Protein AF-A0A382FT24-F1 (afdb_monomer_lite)

Sequence (181 aa):
MSNSLRVQDIHGLTLSATSSNAGNAFDNTVMGYIKYRLDTPAFLKETLRSDPEFGLAHCLKGYFLMLAYNQANLPAARESAAQARTFTATATWREQRHVDALEAWLDDDSERMLAAWEDILVDHPLDLVAFRLAHLSYFWLGRAEDMKTSLDRVMPAWNVSHVGYATVMSCKCFAYEECGE

Radius of gyration: 15.8 Å; chains: 1; bounding box: 45×31×42 Å

InterPro domains:
  IPR033891 Tetratricopeptide repeat protein 38 [PTHR16263] (9-180)

Secondary structure (DSSP, 8-state):
----PPEE-TTS-EE--SSHHHHHHHHHHHHHHHTT-TTHHHHHHHHHHH-TT-HHHHHHHHHHHHHTT-GGGHHHHHHHHHHHHHHHTTS-HHHHHHHHHHHHHHTT-HHHHHHHHHHHHHH-TT-HHHHHHHHHHHHHTT-HHHHHHHHHHHGGG--TTSTTHHHHHHHHHHHHHHTT-

Organism: NCBI:txid408172

pLDDT: mean 96.24, std 8.85, range [37.41, 98.94]

Structure (mmCIF, N/CA/C/O backbone):
data_AF-A0A382FT24-F1
#
_entry.id   AF-A0A382FT24-F1
#
loop_
_atom_site.group_PDB
_atom_site.id
_atom_site.type_symbol
_atom_site.label_atom_id
_atom_site.label_alt_id
_atom_site.label_comp_id
_atom_site.label_asym_id
_atom_site.label_entity_id
_atom_site.label_seq_id
_atom_site.pdbx_PDB_ins_code
_atom_site.Cartn_x
_atom_site.Cartn_y
_atom_site.Cartn_z
_atom_site.occupancy
_atom_site.B_iso_or_equiv
_atom_site.auth_seq_id
_atom_site.auth_comp_id
_atom_site.auth_asym_id
_atom_site.auth_atom_id
_atom_site.pdbx_PDB_model_num
ATOM 1 N N . MET A 1 1 ? -30.243 -12.928 13.833 1.00 37.41 1 MET A N 1
ATOM 2 C CA . MET A 1 1 ? -28.832 -12.889 13.397 1.00 37.41 1 MET A CA 1
ATOM 3 C C . MET A 1 1 ? -28.729 -11.739 12.416 1.00 37.41 1 MET A C 1
ATOM 5 O O . MET A 1 1 ? -29.309 -11.835 11.344 1.00 37.41 1 MET A O 1
ATOM 9 N N . SER A 1 2 ? -28.173 -10.604 12.847 1.00 37.75 2 SER A N 1
ATOM 10 C CA . SER A 1 2 ? -28.037 -9.429 11.981 1.00 37.75 2 SER A CA 1
ATOM 11 C C . SER A 1 2 ? -27.080 -9.788 10.849 1.00 37.75 2 SER A C 1
ATOM 13 O O . SER A 1 2 ? -25.959 -10.218 11.119 1.00 37.75 2 SER A O 1
ATOM 15 N N . ASN A 1 3 ? -27.540 -9.690 9.604 1.00 38.75 3 ASN A N 1
ATOM 16 C CA . ASN A 1 3 ? -26.698 -9.855 8.429 1.00 38.75 3 ASN A CA 1
ATOM 17 C C . ASN A 1 3 ? -25.773 -8.631 8.387 1.00 38.75 3 ASN A C 1
ATOM 19 O O . ASN A 1 3 ? -26.152 -7.597 7.842 1.00 38.75 3 ASN A O 1
ATOM 23 N N . SER A 1 4 ? -24.631 -8.699 9.077 1.00 52.09 4 SER A N 1
ATOM 24 C CA . SER A 1 4 ? -23.656 -7.610 9.071 1.00 52.09 4 SER A CA 1
ATOM 25 C C . SER A 1 4 ? -23.182 -7.442 7.632 1.00 52.09 4 SER A C 1
ATOM 27 O O . SER A 1 4 ? -22.520 -8.328 7.090 1.00 52.09 4 SER A O 1
ATOM 29 N N . LEU A 1 5 ? -23.612 -6.359 6.982 1.00 62.03 5 LEU A N 1
ATOM 30 C CA . LEU A 1 5 ? -23.194 -6.018 5.627 1.00 62.03 5 LEU A CA 1
ATOM 31 C C . LEU A 1 5 ? -21.667 -5.926 5.628 1.00 62.03 5 LEU A C 1
ATOM 33 O O . LEU A 1 5 ? -21.096 -5.117 6.357 1.00 62.03 5 LEU A O 1
ATOM 37 N N . ARG A 1 6 ? -21.005 -6.782 4.843 1.00 84.94 6 ARG A N 1
ATOM 38 C CA . ARG A 1 6 ? -19.556 -6.697 4.646 1.00 84.94 6 ARG A CA 1
ATOM 39 C C . ARG A 1 6 ? -19.253 -5.385 3.928 1.00 84.94 6 ARG A C 1
ATOM 41 O O . ARG A 1 6 ? -19.781 -5.156 2.842 1.00 84.94 6 ARG A O 1
ATOM 48 N N . VAL A 1 7 ? -18.427 -4.538 4.536 1.00 95.62 7 VAL A N 1
ATOM 49 C CA . VAL A 1 7 ? -17.930 -3.318 3.894 1.00 95.62 7 VAL A CA 1
ATOM 50 C C . VAL A 1 7 ? -16.937 -3.723 2.803 1.00 95.62 7 VAL A C 1
ATOM 52 O O . VAL A 1 7 ? -16.140 -4.642 2.993 1.00 95.62 7 VAL A O 1
ATOM 55 N N . GLN A 1 8 ? -17.013 -3.071 1.647 1.00 96.94 8 GLN A N 1
ATOM 56 C CA . GLN A 1 8 ? -16.120 -3.289 0.512 1.00 96.94 8 GLN A CA 1
ATOM 57 C C . GLN A 1 8 ? -15.587 -1.943 0.022 1.00 96.94 8 GLN A C 1
ATOM 59 O O . GLN A 1 8 ? -16.268 -0.930 0.191 1.00 96.94 8 GLN A O 1
ATOM 64 N N . ASP A 1 9 ? -14.387 -1.947 -0.555 1.00 97.12 9 ASP A N 1
ATOM 65 C CA . ASP A 1 9 ? -13.845 -0.799 -1.290 1.00 97.12 9 ASP A CA 1
ATOM 66 C C . ASP A 1 9 ? -14.469 -0.671 -2.693 1.00 97.12 9 ASP A C 1
ATOM 68 O O . ASP A 1 9 ? -15.269 -1.513 -3.124 1.00 97.12 9 ASP A O 1
ATOM 72 N N . ILE A 1 10 ? -14.087 0.377 -3.430 1.00 96.44 10 ILE A N 1
ATOM 73 C CA . ILE A 1 10 ? -14.547 0.625 -4.810 1.00 96.44 10 ILE A CA 1
ATOM 74 C C . ILE A 1 10 ? -14.284 -0.524 -5.797 1.00 96.44 10 ILE A C 1
ATOM 76 O O . ILE A 1 10 ? -14.884 -0.541 -6.875 1.00 96.44 10 ILE A O 1
ATOM 80 N N . HIS A 1 11 ? -13.390 -1.461 -5.472 1.00 96.88 11 HIS A N 1
ATOM 81 C CA . HIS A 1 11 ? -13.066 -2.625 -6.301 1.00 96.88 11 HIS A CA 1
ATOM 82 C C . HIS A 1 11 ? -13.726 -3.912 -5.790 1.00 96.88 11 HIS A C 1
ATOM 84 O O . HIS A 1 11 ? -13.485 -4.988 -6.335 1.00 96.88 11 HIS A O 1
ATOM 90 N N . GLY A 1 12 ? -14.597 -3.811 -4.782 1.00 96.44 12 GLY A N 1
ATOM 91 C CA . GLY A 1 12 ? -15.335 -4.937 -4.215 1.00 96.44 12 GLY A CA 1
ATOM 92 C C . GLY A 1 12 ? -14.522 -5.777 -3.228 1.00 96.44 12 GLY A C 1
ATOM 93 O O . GLY A 1 12 ? -14.972 -6.853 -2.821 1.00 96.44 12 GLY A O 1
ATOM 94 N N . LEU A 1 13 ? -13.334 -5.325 -2.821 1.00 97.44 13 LEU A N 1
ATOM 95 C CA . LEU A 1 13 ? -12.490 -6.066 -1.893 1.00 97.44 13 LEU A CA 1
ATOM 96 C C . LEU A 1 13 ? -12.953 -5.792 -0.457 1.00 97.44 13 LEU A C 1
ATOM 98 O O . LEU A 1 13 ? -13.238 -4.660 -0.072 1.00 97.44 13 LEU A O 1
ATOM 102 N N . THR A 1 14 ? -13.058 -6.850 0.349 1.00 97.81 14 THR A N 1
ATOM 103 C CA . THR A 1 14 ? -13.626 -6.759 1.706 1.00 97.81 14 THR A CA 1
ATOM 104 C C . THR A 1 14 ? -12.726 -5.935 2.625 1.00 97.81 14 THR A C 1
ATOM 1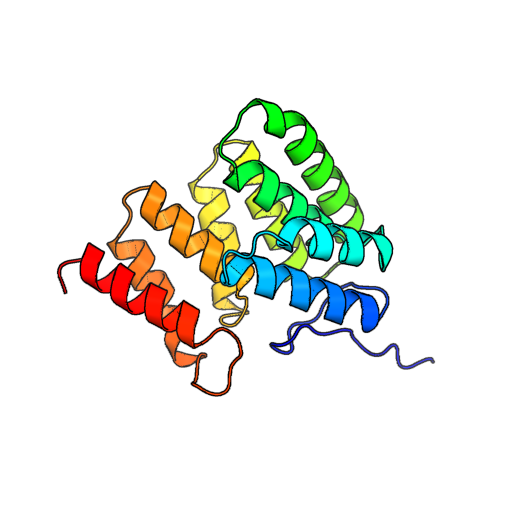06 O O . THR A 1 14 ? -11.522 -6.186 2.692 1.00 97.81 14 THR A O 1
ATOM 109 N N . LEU A 1 15 ? -13.320 -4.990 3.353 1.00 98.06 15 LEU A N 1
ATOM 110 C CA . LEU A 1 15 ? -12.665 -4.161 4.363 1.00 98.06 15 LEU A CA 1
ATOM 111 C C . LEU A 1 15 ? -13.157 -4.553 5.757 1.00 98.06 15 LEU A C 1
ATOM 113 O O . LEU A 1 15 ? -14.355 -4.769 5.955 1.00 98.06 15 LEU A O 1
ATOM 117 N N . SER A 1 16 ? -12.258 -4.554 6.739 1.00 96.94 16 SER A N 1
ATOM 118 C CA . SER A 1 16 ? -12.598 -4.744 8.160 1.00 96.94 16 SER A CA 1
ATOM 119 C C . SER A 1 16 ? -13.047 -3.444 8.842 1.00 96.94 16 SER A C 1
ATOM 121 O O . SER A 1 16 ? -12.884 -3.276 10.047 1.00 96.94 16 SER A O 1
ATOM 123 N N . ALA A 1 17 ? -13.605 -2.512 8.069 1.00 95.56 17 ALA A N 1
ATOM 124 C CA . ALA A 1 17 ? -14.156 -1.262 8.569 1.00 95.56 17 ALA A CA 1
ATOM 125 C C . ALA A 1 17 ? -15.542 -1.472 9.201 1.00 95.56 17 ALA A C 1
ATOM 127 O O . ALA A 1 17 ? -16.328 -2.329 8.790 1.00 95.56 17 ALA A O 1
ATOM 128 N N . THR A 1 18 ? -15.876 -0.632 10.171 1.00 93.88 18 THR A N 1
ATOM 129 C CA . THR A 1 18 ? -17.118 -0.711 10.956 1.00 93.88 18 THR A CA 1
ATOM 130 C C . THR A 1 18 ? -18.354 -0.169 10.232 1.00 93.88 18 THR A C 1
ATOM 132 O O . THR A 1 18 ? -19.482 -0.404 10.671 1.00 93.88 18 THR A O 1
ATOM 135 N N . SER A 1 19 ? -18.180 0.567 9.129 1.00 93.62 19 SER A N 1
ATOM 136 C CA . SER A 1 19 ? -19.293 1.155 8.375 1.00 93.62 19 SER A CA 1
ATOM 137 C C . SER A 1 19 ? -18.953 1.446 6.912 1.00 93.62 19 SER A C 1
ATOM 139 O O . SER A 1 19 ? -17.800 1.687 6.555 1.00 93.62 19 SER A O 1
ATOM 141 N N . SER A 1 20 ? -19.981 1.528 6.062 1.00 94.12 20 SER A N 1
ATOM 142 C CA . SER A 1 20 ? -19.832 1.968 4.666 1.00 94.12 20 SER A CA 1
ATOM 143 C C . SER A 1 20 ? -19.278 3.391 4.545 1.00 94.12 20 SER A C 1
ATOM 145 O O . SER A 1 20 ? -18.595 3.694 3.575 1.00 94.12 20 SER A O 1
ATOM 147 N N . ASN A 1 21 ? -19.524 4.262 5.531 1.00 95.38 21 ASN A N 1
ATOM 148 C CA . ASN A 1 21 ? -18.948 5.609 5.544 1.00 95.38 21 ASN A CA 1
ATOM 149 C C . ASN A 1 21 ? -17.422 5.567 5.685 1.00 95.38 21 ASN A C 1
ATOM 151 O O . ASN A 1 21 ? -16.732 6.303 4.986 1.00 95.38 21 ASN A O 1
ATOM 155 N N . ALA A 1 22 ? -16.901 4.685 6.542 1.00 96.19 22 ALA A N 1
ATOM 156 C CA . ALA A 1 22 ? -15.463 4.473 6.677 1.00 96.19 22 ALA A CA 1
ATOM 157 C C . ALA A 1 22 ? -14.853 3.871 5.400 1.00 96.19 22 ALA A C 1
ATOM 159 O O . ALA A 1 22 ? -13.803 4.336 4.963 1.00 96.19 22 ALA A O 1
ATOM 160 N N . GLY A 1 23 ? -15.549 2.924 4.754 1.00 97.31 23 GLY A N 1
ATOM 161 C CA . GLY A 1 23 ? -15.165 2.405 3.433 1.00 97.31 23 GLY A CA 1
ATOM 162 C C . GLY A 1 23 ? -15.067 3.509 2.372 1.00 97.31 23 GLY A C 1
ATOM 163 O O . GLY A 1 23 ? -14.013 3.703 1.778 1.00 97.31 23 GLY A O 1
ATOM 164 N N . ASN A 1 24 ? -16.109 4.334 2.233 1.00 97.69 24 ASN A N 1
ATOM 165 C CA . ASN A 1 24 ? -16.118 5.455 1.286 1.00 97.69 24 ASN A CA 1
ATOM 166 C C . ASN A 1 24 ? -15.028 6.505 1.590 1.00 97.69 24 ASN A C 1
ATOM 168 O O . ASN A 1 24 ? -14.454 7.107 0.681 1.00 97.69 24 ASN A O 1
ATOM 172 N N . ALA A 1 25 ? -14.744 6.776 2.869 1.00 98.12 25 ALA A N 1
ATOM 173 C CA . ALA A 1 25 ? -13.667 7.686 3.261 1.00 98.12 25 ALA A CA 1
ATOM 174 C C . ALA A 1 25 ? -12.285 7.117 2.893 1.00 98.12 25 ALA A C 1
ATOM 176 O O . ALA A 1 25 ? -11.427 7.843 2.378 1.00 98.12 25 ALA A O 1
ATOM 177 N N . PHE A 1 26 ? -12.096 5.811 3.085 1.00 98.50 26 PHE A N 1
ATOM 178 C CA . PHE A 1 26 ? -10.888 5.107 2.674 1.00 98.50 26 PHE A CA 1
ATOM 179 C C . PHE A 1 26 ? -10.702 5.141 1.160 1.00 98.50 26 PHE A C 1
ATOM 181 O O . PHE A 1 26 ? -9.626 5.513 0.697 1.00 98.50 26 PHE A O 1
ATOM 188 N N . ASP A 1 27 ? -11.762 4.896 0.393 1.00 98.50 27 ASP A N 1
ATOM 189 C CA . ASP A 1 27 ? -11.751 5.025 -1.063 1.00 98.50 27 ASP A CA 1
ATOM 190 C C . ASP A 1 27 ? -11.306 6.423 -1.511 1.00 98.50 27 ASP A C 1
ATOM 192 O O . ASP A 1 27 ? -10.450 6.560 -2.385 1.00 98.50 27 ASP A O 1
ATOM 196 N N . ASN A 1 28 ? -11.809 7.484 -0.872 1.00 98.31 28 ASN A N 1
ATOM 197 C CA . ASN A 1 28 ? -11.356 8.851 -1.154 1.00 98.31 28 ASN A CA 1
ATOM 198 C C . ASN A 1 28 ? -9.867 9.050 -0.840 1.00 98.31 28 ASN A C 1
ATOM 200 O O . ASN A 1 28 ? -9.170 9.750 -1.577 1.00 98.31 28 ASN A O 1
ATOM 204 N N . THR A 1 29 ? -9.366 8.424 0.225 1.00 98.75 29 THR A N 1
ATOM 205 C CA . THR A 1 29 ? -7.946 8.474 0.598 1.00 98.75 29 THR A CA 1
ATOM 206 C C . THR A 1 29 ? -7.074 7.768 -0.432 1.00 98.75 29 THR A C 1
ATOM 208 O O . THR A 1 29 ? -6.102 8.355 -0.911 1.00 98.75 29 THR A O 1
ATOM 211 N N . VAL A 1 30 ? -7.450 6.547 -0.819 1.00 98.50 30 VAL A N 1
ATOM 212 C CA . VAL A 1 30 ? -6.795 5.771 -1.876 1.00 98.50 30 VAL A CA 1
ATOM 213 C C . VAL A 1 30 ? -6.797 6.596 -3.157 1.00 98.50 30 VAL A C 1
ATOM 215 O O . VAL A 1 30 ? -5.733 6.920 -3.671 1.00 98.50 30 VAL A O 1
ATOM 218 N N . MET A 1 31 ? -7.953 7.082 -3.611 1.00 97.88 31 MET A N 1
ATOM 219 C CA . MET A 1 31 ? -8.047 7.898 -4.824 1.00 97.88 31 MET A CA 1
ATOM 220 C C . MET A 1 31 ? -7.260 9.209 -4.755 1.00 97.88 31 MET A C 1
ATOM 222 O O . MET A 1 31 ? -6.749 9.655 -5.785 1.00 97.88 31 MET A O 1
ATOM 226 N N . GLY A 1 32 ? -7.145 9.821 -3.576 1.00 98.00 32 GLY A N 1
ATOM 227 C CA . GLY A 1 32 ? -6.255 10.953 -3.339 1.00 98.00 32 GLY A CA 1
ATOM 228 C C . GLY A 1 32 ? -4.798 10.598 -3.607 1.00 98.00 32 GLY A C 1
ATOM 229 O O . GLY A 1 32 ? -4.136 11.279 -4.395 1.00 98.00 32 GLY A O 1
ATOM 230 N N . TYR A 1 33 ? -4.344 9.485 -3.030 1.00 97.44 33 TYR A N 1
ATOM 231 C CA . TYR A 1 33 ? -2.990 8.970 -3.196 1.00 97.44 33 TYR A CA 1
ATOM 232 C C . TYR A 1 33 ? -2.657 8.671 -4.661 1.00 97.44 33 TYR A C 1
ATOM 234 O O . TYR A 1 33 ? -1.684 9.215 -5.182 1.00 97.44 33 TYR A O 1
ATOM 242 N N . ILE A 1 34 ? -3.484 7.894 -5.371 1.00 95.75 34 ILE A N 1
ATOM 243 C CA . ILE A 1 34 ? -3.144 7.466 -6.746 1.00 95.75 34 ILE A CA 1
ATOM 244 C C . ILE A 1 34 ? -3.200 8.625 -7.750 1.00 95.75 34 ILE A C 1
ATOM 246 O O . ILE A 1 34 ? -2.617 8.543 -8.830 1.00 95.75 34 ILE A O 1
ATOM 250 N N . LYS A 1 35 ? -3.906 9.709 -7.404 1.00 95.25 35 LYS A N 1
ATOM 251 C CA . LYS A 1 35 ? -3.990 10.945 -8.196 1.00 95.25 35 LYS A CA 1
ATOM 252 C C . LYS A 1 35 ? -3.023 12.033 -7.720 1.00 95.25 35 LYS A C 1
ATOM 254 O O . LYS A 1 35 ? -3.114 13.152 -8.219 1.00 95.25 35 LYS A O 1
ATOM 259 N N . TYR A 1 36 ? -2.139 11.739 -6.763 1.00 93.31 36 TYR A N 1
ATOM 260 C CA . TYR A 1 36 ? -1.180 12.695 -6.197 1.00 93.31 36 TYR A CA 1
ATOM 261 C C . TYR A 1 36 ? -1.825 13.995 -5.692 1.00 93.31 36 TYR A C 1
ATOM 263 O O . TYR A 1 36 ? -1.311 15.095 -5.905 1.00 93.31 36 TYR A O 1
ATOM 271 N N . ARG A 1 37 ? -2.986 13.899 -5.035 1.00 97.00 37 ARG A N 1
ATOM 272 C CA . ARG A 1 37 ? -3.701 15.092 -4.570 1.00 97.00 37 ARG A CA 1
ATOM 273 C C . ARG A 1 37 ? -3.090 15.669 -3.295 1.00 97.00 37 ARG A C 1
ATOM 275 O O . ARG A 1 37 ? -2.798 14.937 -2.349 1.00 97.00 37 ARG A O 1
ATOM 282 N N . LEU A 1 38 ? -3.010 16.999 -3.226 1.00 95.06 38 LEU A N 1
ATOM 283 C CA . LEU A 1 38 ? -2.520 17.732 -2.049 1.00 95.06 38 LEU A CA 1
ATOM 284 C C . LEU A 1 38 ? -3.405 17.559 -0.803 1.00 95.06 38 LEU A C 1
ATOM 286 O O . LEU A 1 38 ? -2.919 17.683 0.316 1.00 95.06 38 LEU A O 1
ATOM 290 N N . ASP A 1 39 ? -4.694 17.269 -0.981 1.00 95.56 39 ASP A N 1
ATOM 291 C CA . ASP A 1 39 ? -5.665 17.082 0.103 1.00 95.56 39 ASP A CA 1
ATOM 292 C C . ASP A 1 39 ? -5.772 15.628 0.599 1.00 95.56 39 ASP A C 1
ATOM 294 O O . ASP A 1 39 ? -6.540 15.352 1.519 1.00 95.56 39 ASP A O 1
ATOM 298 N N . THR A 1 40 ? -4.950 14.707 0.080 1.00 97.62 40 THR A N 1
ATOM 299 C CA . THR A 1 40 ? -4.890 13.305 0.541 1.00 97.62 40 THR A CA 1
ATOM 300 C C . THR A 1 40 ? -4.732 13.161 2.065 1.00 97.62 40 THR A C 1
ATOM 302 O O . THR A 1 40 ? -5.447 12.345 2.652 1.00 97.62 40 THR A O 1
ATOM 305 N N . PRO A 1 41 ? -3.897 13.964 2.765 1.00 97.00 41 PRO A N 1
ATOM 306 C CA . PRO A 1 41 ? -3.810 13.892 4.226 1.00 97.00 41 PRO A CA 1
ATOM 307 C C . PRO A 1 41 ? -5.130 14.217 4.941 1.00 97.00 41 PRO A C 1
ATOM 309 O O . PRO A 1 41 ? -5.409 13.663 6.005 1.00 97.00 41 PRO A O 1
ATOM 312 N N . ALA A 1 42 ? -5.960 15.095 4.366 1.00 98.06 42 ALA A N 1
ATOM 313 C CA . ALA A 1 42 ? -7.270 15.416 4.923 1.00 98.06 42 ALA A CA 1
ATOM 314 C C . ALA A 1 42 ? -8.247 14.241 4.764 1.00 98.06 42 ALA A C 1
ATOM 316 O O . ALA A 1 42 ? -8.973 13.935 5.710 1.00 98.06 42 ALA A O 1
ATOM 317 N N . PHE A 1 43 ? -8.218 13.536 3.627 1.00 98.38 43 PHE A N 1
ATOM 318 C CA . PHE A 1 43 ? -9.021 12.321 3.427 1.00 98.38 43 PHE A CA 1
ATOM 319 C C . PHE A 1 43 ? -8.617 11.196 4.382 1.00 98.38 43 PHE A C 1
ATOM 321 O O . PHE A 1 43 ? -9.482 10.568 4.996 1.00 98.38 43 PHE A O 1
ATOM 328 N N . LEU A 1 44 ? -7.314 10.998 4.601 1.00 98.62 44 LEU A N 1
ATOM 329 C CA . LEU A 1 44 ? -6.839 10.006 5.566 1.00 98.62 44 LEU A CA 1
ATOM 330 C C . LEU A 1 44 ? -7.307 10.341 6.989 1.00 98.62 44 LEU A C 1
ATOM 332 O O . LEU A 1 44 ? -7.782 9.466 7.714 1.00 98.62 44 LEU A O 1
ATOM 336 N N . LYS A 1 45 ? -7.219 11.617 7.385 1.00 98.38 45 LYS A N 1
ATOM 337 C CA . LYS A 1 45 ? -7.721 12.078 8.686 1.00 98.38 45 LYS A CA 1
ATOM 338 C C . LYS A 1 45 ? -9.219 11.811 8.837 1.00 98.38 45 LYS A C 1
ATOM 340 O O . LYS A 1 45 ? -9.654 11.403 9.909 1.00 98.38 45 LYS A O 1
ATOM 345 N N . GLU A 1 46 ? -9.997 12.029 7.783 1.00 98.31 46 GLU A N 1
ATOM 346 C CA . GLU A 1 46 ? -11.436 11.764 7.774 1.00 98.31 46 GLU A CA 1
ATOM 347 C C . GLU A 1 46 ? -11.763 10.267 7.868 1.00 98.31 46 GLU A C 1
ATOM 349 O O . GLU A 1 46 ? -12.688 9.881 8.585 1.00 98.31 46 GLU A O 1
ATOM 354 N N . THR A 1 47 ? -10.964 9.421 7.216 1.00 98.50 47 THR A N 1
ATOM 355 C CA . THR A 1 47 ? -11.070 7.958 7.325 1.00 98.50 47 THR A CA 1
ATOM 356 C C . THR A 1 47 ? -10.878 7.512 8.770 1.00 98.50 47 THR A C 1
ATOM 358 O O . THR A 1 47 ? -11.759 6.875 9.340 1.00 98.50 47 THR A O 1
ATOM 361 N N . LEU A 1 48 ? -9.782 7.942 9.401 1.00 98.44 48 LEU A N 1
ATOM 362 C CA . LEU A 1 48 ? -9.473 7.621 10.798 1.00 98.44 48 LEU A CA 1
ATOM 363 C C . LEU A 1 48 ? -10.456 8.256 11.793 1.00 98.44 48 LEU A C 1
ATOM 365 O O . LEU A 1 48 ? -10.647 7.747 12.889 1.00 98.44 48 LEU A O 1
ATOM 369 N N . ARG A 1 49 ? -11.098 9.375 11.440 1.00 98.06 49 ARG A N 1
ATOM 370 C CA . ARG A 1 49 ? -12.171 9.960 12.256 1.00 98.06 49 ARG A CA 1
ATOM 371 C C . ARG A 1 49 ? -13.456 9.134 12.176 1.00 98.06 49 ARG A C 1
ATOM 373 O O . ARG A 1 49 ? -14.182 9.051 13.163 1.00 98.06 49 ARG A O 1
ATOM 380 N N . SER A 1 50 ? -13.751 8.585 11.000 1.00 97.19 50 SER A N 1
ATOM 381 C CA . SER A 1 50 ? -14.939 7.761 10.754 1.00 97.19 50 SER A CA 1
ATOM 382 C C . SER A 1 50 ? -14.810 6.371 11.368 1.00 97.19 50 SER A C 1
ATOM 384 O O . SER A 1 50 ? -15.815 5.804 11.788 1.00 97.19 50 SER A O 1
ATOM 386 N N . ASP A 1 51 ? -13.586 5.851 11.439 1.00 97.88 51 ASP A N 1
ATOM 387 C CA . ASP A 1 51 ? -13.259 4.589 12.092 1.00 97.88 51 ASP A CA 1
ATOM 388 C C . ASP A 1 51 ? -11.834 4.637 12.686 1.00 97.88 51 ASP A C 1
ATOM 390 O O . ASP A 1 51 ? -10.851 4.376 11.982 1.00 97.88 51 ASP A O 1
ATOM 394 N N . PRO A 1 52 ? -11.698 5.008 13.976 1.00 98.19 52 PRO A N 1
ATOM 395 C CA . PRO A 1 52 ? -10.399 5.127 14.643 1.00 98.19 52 PRO A CA 1
ATOM 396 C C . PRO A 1 52 ? -9.624 3.817 14.774 1.00 98.19 52 PRO A C 1
ATOM 398 O O . PRO A 1 52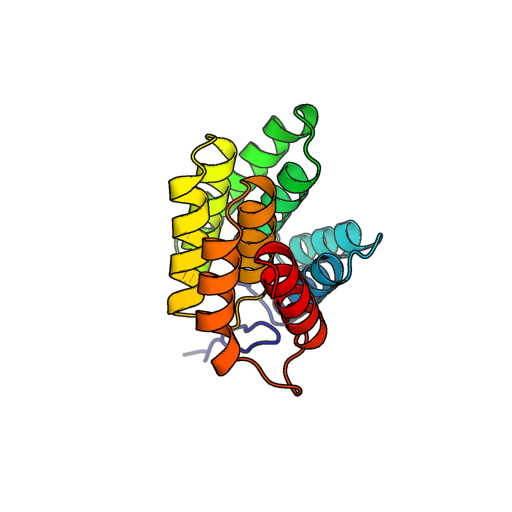 ? -8.410 3.858 14.976 1.00 98.19 52 PRO A O 1
ATOM 401 N N . GLU A 1 53 ? -10.303 2.675 14.662 1.00 97.81 53 GLU A N 1
ATOM 402 C CA . GLU A 1 53 ? -9.712 1.340 14.767 1.00 97.81 53 GLU A CA 1
ATOM 403 C C . GLU A 1 53 ? -9.572 0.680 13.389 1.00 97.81 53 GLU A C 1
ATOM 405 O O . GLU A 1 53 ? -9.288 -0.510 13.291 1.00 97.81 53 GLU A O 1
ATOM 410 N N . PHE A 1 54 ? -9.722 1.430 12.290 1.00 98.31 54 PHE A N 1
ATOM 411 C CA . PHE A 1 54 ? -9.559 0.854 10.963 1.00 98.31 54 PHE A CA 1
ATOM 412 C C . PHE A 1 54 ? -8.082 0.575 10.653 1.00 98.31 54 PHE A C 1
ATOM 414 O O . PHE A 1 54 ? -7.330 1.447 10.207 1.00 98.31 54 PHE A O 1
ATOM 421 N N . GLY A 1 55 ? -7.657 -0.670 10.877 1.00 98.62 55 GLY A N 1
ATOM 422 C CA . GLY A 1 55 ? -6.257 -1.084 10.775 1.00 98.62 55 GLY A CA 1
ATOM 423 C C . GLY A 1 55 ? -5.597 -0.795 9.421 1.00 98.62 55 GLY A C 1
ATOM 424 O O . GLY A 1 55 ? -4.463 -0.314 9.391 1.00 98.62 55 GLY A O 1
ATOM 425 N N . LEU A 1 56 ? -6.309 -0.983 8.303 1.00 98.69 56 LEU A N 1
ATOM 426 C CA . LEU A 1 56 ? -5.770 -0.672 6.973 1.00 98.69 56 LEU A CA 1
ATOM 427 C C . LEU A 1 56 ? -5.542 0.837 6.772 1.00 98.69 56 LEU A C 1
ATOM 429 O O . LEU A 1 56 ? -4.577 1.231 6.120 1.00 98.69 56 LEU A O 1
ATOM 433 N N . ALA A 1 57 ? -6.366 1.699 7.377 1.00 98.75 57 ALA A N 1
ATOM 434 C CA . ALA A 1 57 ? -6.154 3.146 7.336 1.00 98.75 57 ALA A CA 1
ATOM 435 C C . ALA A 1 57 ? -4.910 3.566 8.139 1.00 98.75 57 ALA A C 1
ATOM 437 O O . ALA A 1 57 ? -4.150 4.428 7.693 1.00 98.75 57 ALA A O 1
ATOM 438 N N . HIS A 1 58 ? -4.646 2.926 9.285 1.00 98.88 58 HIS A N 1
ATOM 439 C CA . HIS A 1 58 ? -3.389 3.118 10.026 1.00 98.88 58 HIS A CA 1
ATOM 440 C C . HIS A 1 58 ? -2.172 2.620 9.242 1.00 98.88 58 HIS A C 1
ATOM 442 O O . HIS A 1 58 ? -1.137 3.287 9.229 1.00 98.88 58 HIS A O 1
ATOM 448 N N . CYS A 1 59 ? -2.305 1.504 8.522 1.00 98.94 59 CYS A N 1
ATOM 449 C CA . CYS A 1 59 ? -1.262 1.024 7.617 1.00 98.94 59 CYS A CA 1
ATOM 450 C C . CYS A 1 59 ? -0.973 2.055 6.511 1.00 98.94 59 CYS A C 1
ATOM 452 O O . CYS A 1 59 ? 0.176 2.447 6.308 1.00 98.94 59 CYS A O 1
ATOM 454 N N . LEU A 1 60 ? -2.019 2.600 5.878 1.00 98.69 60 LEU A N 1
ATOM 455 C CA . LEU A 1 60 ? -1.887 3.618 4.833 1.00 98.69 60 LEU A CA 1
ATOM 456 C C . LEU A 1 60 ? -1.244 4.917 5.349 1.00 98.69 60 LEU A C 1
ATOM 458 O O . LEU A 1 60 ? -0.414 5.514 4.664 1.00 98.69 60 LEU A O 1
ATOM 462 N N . LYS A 1 61 ? -1.554 5.323 6.588 1.00 98.88 61 LYS A N 1
ATOM 463 C CA . LYS A 1 61 ? -0.845 6.411 7.281 1.00 98.88 61 LYS A CA 1
ATOM 464 C C . LYS A 1 61 ? 0.654 6.122 7.394 1.00 98.88 61 LYS A C 1
ATOM 466 O O . LYS A 1 61 ? 1.462 7.001 7.097 1.00 98.88 61 LYS A O 1
ATOM 471 N N . GLY A 1 62 ? 1.018 4.905 7.799 1.00 98.81 62 GLY A N 1
ATOM 472 C CA . GLY A 1 62 ? 2.407 4.450 7.857 1.00 98.81 62 GLY A CA 1
ATOM 473 C C . GLY A 1 62 ? 3.097 4.519 6.496 1.00 98.81 62 GLY A C 1
ATOM 474 O O . GLY A 1 62 ? 4.169 5.113 6.390 1.00 98.81 62 GLY A O 1
ATOM 475 N N . TYR A 1 63 ? 2.452 4.024 5.436 1.00 98.75 63 TYR A N 1
ATOM 476 C CA . TYR A 1 63 ? 2.980 4.141 4.075 1.00 98.75 63 TYR A CA 1
ATOM 477 C C . TYR A 1 63 ? 3.201 5.592 3.654 1.00 98.75 63 TYR A C 1
ATOM 479 O O . TYR A 1 63 ? 4.261 5.905 3.125 1.00 98.75 63 TYR A O 1
ATOM 487 N N . PHE A 1 64 ? 2.262 6.508 3.907 1.00 98.50 64 PHE A N 1
ATOM 488 C CA . PHE A 1 64 ? 2.441 7.919 3.536 1.00 98.50 64 PHE A CA 1
ATOM 489 C C . PHE A 1 64 ? 3.611 8.579 4.271 1.00 98.50 64 PHE A C 1
ATOM 491 O O . PHE A 1 64 ? 4.328 9.392 3.686 1.00 98.50 64 PHE A O 1
ATOM 498 N N . LEU A 1 65 ? 3.838 8.212 5.534 1.00 98.62 65 LEU A N 1
ATOM 499 C CA . LEU A 1 65 ? 4.993 8.675 6.302 1.00 98.62 65 LEU A CA 1
ATOM 500 C C . LEU A 1 65 ? 6.316 8.153 5.721 1.00 98.62 65 LEU A C 1
ATOM 502 O O . LEU A 1 65 ? 7.280 8.920 5.652 1.00 98.62 65 LEU A O 1
ATOM 506 N N . MET A 1 66 ? 6.339 6.895 5.268 1.00 98.19 66 MET A N 1
ATOM 507 C CA . MET A 1 66 ? 7.496 6.266 4.617 1.00 98.19 66 MET A CA 1
ATOM 508 C C . MET A 1 66 ? 7.766 6.841 3.219 1.00 98.19 66 MET A C 1
ATOM 510 O O . MET A 1 66 ? 8.904 7.179 2.898 1.00 98.19 66 MET A O 1
ATOM 514 N N . LEU A 1 67 ? 6.720 7.053 2.416 1.00 97.06 67 LEU A N 1
ATOM 515 C CA . LEU A 1 67 ? 6.797 7.631 1.067 1.00 97.06 67 LEU A CA 1
ATOM 516 C C . LEU A 1 67 ? 7.358 9.060 1.047 1.00 97.06 67 LEU A C 1
ATOM 518 O O . LEU A 1 67 ? 7.878 9.498 0.026 1.00 97.06 67 LEU A O 1
ATOM 522 N N . ALA A 1 68 ? 7.275 9.789 2.163 1.00 95.31 68 ALA A N 1
ATOM 523 C CA . ALA A 1 68 ? 7.879 11.113 2.296 1.00 95.31 68 ALA A CA 1
ATOM 524 C C . ALA A 1 68 ? 9.418 11.081 2.408 1.00 95.31 68 ALA A C 1
ATOM 526 O O . ALA A 1 68 ? 10.039 12.143 2.397 1.00 95.31 68 ALA A O 1
ATOM 527 N N . TYR A 1 69 ? 10.021 9.892 2.545 1.00 92.56 69 TYR A N 1
ATOM 528 C CA . TYR A 1 69 ? 11.468 9.654 2.559 1.00 92.56 69 TYR A CA 1
ATOM 529 C C . TYR A 1 69 ? 12.241 10.571 3.525 1.00 92.56 69 TYR A C 1
ATOM 531 O O . TYR A 1 69 ? 13.282 11.145 3.207 1.00 92.56 69 TYR A O 1
ATOM 539 N N . ASN A 1 70 ? 11.698 10.733 4.734 1.00 96.62 70 ASN A N 1
ATOM 540 C CA . ASN A 1 70 ? 12.249 11.596 5.771 1.00 96.62 70 ASN A CA 1
ATOM 541 C C . ASN A 1 70 ? 12.401 10.819 7.083 1.00 96.62 70 ASN A C 1
ATOM 543 O O . ASN A 1 70 ? 11.409 10.379 7.663 1.00 96.62 70 ASN A O 1
ATOM 547 N N . GLN A 1 71 ? 13.633 10.704 7.590 1.00 94.81 71 GLN A N 1
ATOM 548 C CA . GLN A 1 71 ? 13.934 9.988 8.837 1.00 94.81 71 GLN A CA 1
ATOM 549 C C . GLN A 1 71 ? 13.158 10.526 10.049 1.00 94.81 71 GLN A C 1
ATOM 551 O O . GLN A 1 71 ? 12.844 9.759 10.959 1.00 94.81 71 GLN A O 1
ATOM 556 N N . ALA A 1 72 ? 12.785 11.811 10.049 1.00 97.94 72 ALA A N 1
ATOM 557 C CA . ALA A 1 72 ? 11.963 12.404 11.104 1.00 97.94 72 ALA A CA 1
ATOM 558 C C . ALA A 1 72 ? 10.569 11.755 11.219 1.00 97.94 72 ALA A C 1
ATOM 560 O O . ALA A 1 72 ? 9.948 11.823 12.279 1.00 97.94 72 ALA A O 1
ATOM 561 N N . ASN A 1 73 ? 10.090 11.096 10.160 1.00 98.06 73 ASN A N 1
ATOM 562 C CA . ASN A 1 73 ? 8.800 10.412 10.149 1.00 98.06 73 ASN A CA 1
ATOM 563 C C . ASN A 1 73 ? 8.863 8.982 10.702 1.00 98.06 73 ASN A C 1
ATOM 565 O O . ASN A 1 73 ? 7.813 8.430 11.028 1.00 98.06 73 ASN A O 1
ATOM 569 N N . LEU A 1 74 ? 10.053 8.377 10.832 1.00 98.31 74 LEU A N 1
ATOM 570 C CA . LEU A 1 74 ? 10.195 6.971 11.237 1.00 98.31 74 LEU A CA 1
ATOM 571 C C . LEU A 1 74 ? 9.514 6.649 12.578 1.00 98.31 74 LEU A C 1
ATOM 573 O O . LEU A 1 74 ? 8.813 5.638 12.634 1.00 98.31 74 LEU A O 1
ATOM 577 N N . PRO A 1 75 ? 9.621 7.477 13.641 1.00 98.62 75 PRO A N 1
ATOM 578 C CA . PRO A 1 75 ? 8.907 7.204 14.889 1.00 98.62 75 PRO A CA 1
ATOM 579 C C . PRO A 1 75 ? 7.383 7.145 14.704 1.00 98.62 75 PRO A C 1
ATOM 581 O O . PRO A 1 75 ? 6.740 6.210 15.174 1.00 98.62 75 PRO A O 1
ATOM 584 N N . ALA A 1 76 ? 6.810 8.093 13.956 1.00 98.62 76 ALA A N 1
ATOM 585 C CA . ALA A 1 76 ? 5.372 8.140 13.687 1.00 98.62 76 ALA A CA 1
ATOM 586 C C . ALA A 1 76 ? 4.909 7.002 12.759 1.00 98.62 76 ALA A C 1
ATOM 588 O O . ALA A 1 76 ? 3.782 6.513 12.878 1.00 98.62 76 ALA A O 1
ATOM 589 N N . ALA A 1 77 ? 5.767 6.566 11.832 1.00 98.75 77 ALA A N 1
ATOM 590 C CA . ALA A 1 77 ? 5.490 5.434 10.956 1.00 98.75 77 ALA A CA 1
ATOM 591 C C . ALA A 1 77 ? 5.472 4.119 11.750 1.00 98.75 77 ALA A C 1
ATOM 593 O O . ALA A 1 77 ? 4.538 3.337 11.588 1.00 98.75 77 ALA A O 1
ATOM 594 N N . ARG A 1 78 ? 6.420 3.923 12.681 1.00 98.81 78 ARG A N 1
ATOM 595 C CA . ARG A 1 78 ? 6.428 2.771 13.603 1.00 98.81 78 ARG A CA 1
ATOM 596 C C . ARG A 1 78 ? 5.210 2.755 14.525 1.00 98.81 78 ARG A C 1
ATOM 598 O O . ARG A 1 78 ? 4.617 1.699 14.717 1.00 98.81 78 ARG A O 1
ATOM 605 N N . GLU A 1 79 ? 4.795 3.908 15.049 1.00 98.81 79 GLU A N 1
ATOM 606 C CA . GLU A 1 79 ? 3.555 4.010 15.833 1.00 98.81 79 GLU A CA 1
ATOM 607 C C . GLU A 1 79 ? 2.330 3.609 14.998 1.00 98.81 79 GLU A C 1
ATOM 609 O O . GLU A 1 79 ? 1.498 2.820 15.445 1.00 98.81 79 GLU A O 1
ATOM 614 N N . SER A 1 80 ? 2.251 4.097 13.757 1.00 98.81 80 SER A N 1
ATOM 615 C CA . SER A 1 80 ? 1.149 3.765 12.846 1.00 98.81 80 SER A CA 1
ATOM 616 C C . SER A 1 80 ? 1.143 2.274 12.481 1.00 98.81 80 SER A C 1
ATOM 618 O O . SER A 1 80 ? 0.076 1.668 12.439 1.00 98.81 80 SER A O 1
ATOM 620 N N . ALA A 1 81 ? 2.314 1.655 12.294 1.00 98.88 81 ALA A N 1
ATOM 621 C CA . ALA A 1 81 ? 2.440 0.214 12.076 1.00 98.88 81 ALA A CA 1
ATOM 622 C C . ALA A 1 81 ? 1.983 -0.599 13.299 1.00 98.88 81 ALA A C 1
ATOM 624 O O . ALA A 1 81 ? 1.223 -1.550 13.147 1.00 98.88 81 ALA A O 1
ATOM 625 N N . ALA A 1 82 ? 2.352 -0.188 14.517 1.00 98.88 82 ALA A N 1
ATOM 626 C CA . ALA A 1 82 ? 1.911 -0.853 15.745 1.00 98.88 82 ALA A CA 1
ATOM 627 C C . ALA A 1 82 ? 0.382 -0.780 15.936 1.00 98.88 82 ALA A C 1
ATOM 629 O O . ALA A 1 82 ? -0.253 -1.770 16.319 1.00 98.88 82 ALA A O 1
ATOM 630 N N . GLN A 1 83 ? -0.225 0.372 15.629 1.00 98.81 83 GLN A N 1
ATOM 631 C CA . GLN A 1 83 ? -1.683 0.533 15.614 1.00 98.81 83 GLN A CA 1
ATOM 632 C C . GLN A 1 83 ? -2.323 -0.357 14.546 1.00 98.81 83 GLN A C 1
ATOM 634 O O . GLN A 1 83 ? -3.249 -1.109 14.849 1.00 98.81 83 GLN A O 1
ATOM 639 N N . ALA A 1 84 ? -1.791 -0.338 13.322 1.00 98.88 84 ALA A N 1
ATOM 640 C CA . ALA A 1 84 ? -2.266 -1.183 12.235 1.00 98.88 84 ALA A CA 1
ATOM 641 C C . ALA A 1 84 ? -2.209 -2.670 12.610 1.00 98.88 84 ALA A C 1
ATOM 643 O O . ALA A 1 84 ? -3.205 -3.370 12.454 1.00 98.88 84 ALA A O 1
ATOM 644 N N . ARG A 1 85 ? -1.100 -3.149 13.183 1.00 98.81 85 ARG A N 1
ATOM 645 C CA . ARG A 1 85 ? -0.949 -4.539 13.636 1.00 98.81 85 ARG A CA 1
ATOM 646 C C . ARG A 1 85 ? -1.971 -4.916 14.701 1.00 98.81 85 ARG A C 1
ATOM 648 O O . ARG A 1 85 ? -2.580 -5.978 14.616 1.00 98.81 85 ARG A O 1
ATOM 655 N N . THR A 1 86 ? -2.185 -4.034 15.675 1.00 98.69 86 THR A N 1
ATOM 656 C CA . THR A 1 86 ? -3.167 -4.252 16.746 1.00 98.69 86 THR A CA 1
ATOM 657 C C . THR A 1 86 ? -4.574 -4.393 16.172 1.00 98.69 86 THR A C 1
ATOM 659 O O . THR A 1 86 ? -5.277 -5.357 16.467 1.00 98.69 86 THR A O 1
ATOM 662 N N . PHE A 1 87 ? -4.973 -3.464 15.306 1.00 98.38 87 PHE A N 1
ATOM 663 C CA . PHE A 1 87 ? -6.324 -3.428 14.756 1.00 98.38 87 PHE A CA 1
ATOM 664 C C . PHE A 1 87 ? -6.567 -4.427 13.619 1.00 98.38 87 PHE A C 1
ATOM 666 O O . PHE A 1 87 ? -7.714 -4.745 13.316 1.00 98.38 87 PHE A O 1
ATOM 673 N N . THR A 1 88 ? -5.512 -4.964 13.002 1.00 98.31 88 THR A N 1
ATOM 674 C CA . THR A 1 88 ? -5.628 -6.005 11.969 1.00 98.31 88 THR A CA 1
ATOM 675 C C . THR A 1 88 ? -5.544 -7.431 12.508 1.00 98.31 88 THR A C 1
ATOM 677 O O . THR A 1 88 ? -5.687 -8.369 11.728 1.00 98.31 88 THR A O 1
ATOM 680 N N . ALA A 1 89 ? -5.392 -7.632 13.823 1.00 97.12 89 ALA A N 1
ATOM 681 C CA . ALA A 1 89 ? -5.230 -8.960 14.428 1.00 97.12 89 ALA A CA 1
ATOM 682 C C . ALA A 1 89 ? -6.346 -9.965 14.064 1.00 97.12 89 ALA A C 1
ATOM 684 O O . ALA A 1 89 ? -6.107 -11.170 14.022 1.00 97.12 89 ALA A O 1
ATOM 685 N N . THR A 1 90 ? -7.560 -9.480 13.790 1.00 93.38 90 THR A N 1
ATOM 686 C CA . THR A 1 90 ? -8.712 -10.285 13.339 1.00 93.38 90 THR A CA 1
ATOM 687 C C . THR A 1 90 ? -9.264 -9.834 11.982 1.00 93.38 90 THR A C 1
ATOM 689 O O . THR A 1 90 ? -10.333 -10.289 11.571 1.00 93.38 90 THR A O 1
ATOM 692 N N . ALA A 1 91 ? -8.548 -8.944 11.292 1.00 97.00 91 ALA A N 1
ATOM 693 C CA . ALA A 1 91 ? -8.931 -8.414 9.990 1.00 97.00 91 ALA A CA 1
ATOM 694 C C . ALA A 1 91 ? -8.672 -9.430 8.867 1.00 97.00 91 ALA A C 1
ATOM 696 O O . ALA A 1 91 ? -8.198 -10.545 9.102 1.00 97.00 91 ALA A O 1
ATOM 697 N N . THR A 1 92 ? -8.979 -9.055 7.627 1.00 98.19 92 THR A N 1
ATOM 698 C CA . THR A 1 92 ? -8.756 -9.933 6.472 1.00 98.19 92 THR A CA 1
ATOM 699 C C . THR A 1 92 ? -7.271 -10.253 6.279 1.00 98.19 92 THR A C 1
ATOM 701 O O . THR A 1 92 ? -6.398 -9.462 6.635 1.00 98.19 92 THR A O 1
ATOM 704 N N . TRP A 1 93 ? -6.978 -11.400 5.657 1.00 98.44 93 TRP A N 1
ATOM 705 C CA . TRP A 1 93 ? -5.605 -11.779 5.298 1.00 98.44 93 TRP A CA 1
ATOM 706 C C . TRP A 1 93 ? -4.898 -10.683 4.482 1.00 98.44 93 TRP A C 1
ATOM 708 O O . TRP A 1 93 ? -3.770 -10.314 4.796 1.00 98.44 93 TRP A O 1
ATOM 718 N N . ARG A 1 94 ? -5.600 -10.089 3.509 1.00 98.69 94 ARG A N 1
ATOM 719 C CA . ARG A 1 94 ? -5.117 -8.966 2.693 1.00 98.69 94 ARG A CA 1
ATOM 720 C C . ARG A 1 94 ? -4.662 -7.780 3.541 1.00 98.69 94 ARG A C 1
ATOM 722 O O . ARG A 1 94 ? -3.581 -7.241 3.329 1.00 98.69 94 ARG A O 1
ATOM 729 N N . GLU A 1 95 ? -5.484 -7.367 4.504 1.00 98.81 95 GLU A N 1
ATOM 730 C CA . GLU A 1 95 ? -5.166 -6.239 5.384 1.00 98.81 95 GLU A CA 1
ATOM 731 C C . GLU A 1 95 ? -3.966 -6.547 6.280 1.00 98.81 95 GLU A C 1
ATOM 733 O O . GLU A 1 95 ? -3.095 -5.695 6.435 1.00 98.81 95 GLU A O 1
ATOM 738 N N . GLN A 1 96 ? -3.876 -7.769 6.813 1.00 98.88 96 GLN A N 1
ATOM 739 C CA . GLN A 1 96 ? -2.710 -8.211 7.584 1.00 98.88 96 GLN A CA 1
ATOM 740 C C . GLN A 1 96 ? -1.432 -8.206 6.732 1.00 98.88 96 GLN A C 1
ATOM 742 O O . GLN A 1 96 ? -0.392 -7.752 7.204 1.00 98.88 96 GLN A O 1
ATOM 747 N N . ARG A 1 97 ? -1.515 -8.627 5.462 1.00 98.88 97 ARG A N 1
ATOM 748 C CA . ARG A 1 97 ? -0.370 -8.657 4.541 1.00 98.88 97 ARG A CA 1
ATOM 749 C C . ARG A 1 97 ? 0.135 -7.255 4.179 1.00 98.88 97 ARG A C 1
ATOM 751 O O . ARG A 1 97 ? 1.341 -7.060 4.058 1.00 98.88 97 ARG A O 1
ATOM 758 N N . HIS A 1 98 ? -0.747 -6.254 4.097 1.00 98.94 98 HIS A N 1
ATOM 759 C CA . HIS A 1 98 ? -0.326 -4.848 3.991 1.00 98.94 98 HIS A CA 1
ATOM 760 C C . HIS A 1 98 ? 0.485 -4.420 5.227 1.00 98.94 98 HIS A C 1
ATOM 762 O O . HIS A 1 98 ? 1.547 -3.806 5.095 1.00 98.94 98 HIS A O 1
ATOM 768 N N . VAL A 1 99 ? 0.049 -4.793 6.436 1.00 98.94 99 VAL A N 1
ATOM 769 C CA . VAL A 1 99 ? 0.820 -4.497 7.658 1.00 98.94 99 VAL A CA 1
ATOM 770 C C . VAL A 1 99 ? 2.190 -5.174 7.631 1.00 98.94 99 VAL A C 1
ATOM 772 O O . VAL A 1 99 ? 3.179 -4.512 7.937 1.00 98.94 99 VAL A O 1
ATOM 775 N N . ASP A 1 100 ? 2.275 -6.431 7.186 1.00 98.94 100 ASP A N 1
ATOM 776 C CA . ASP A 1 100 ? 3.563 -7.119 7.019 1.00 98.94 100 ASP A CA 1
ATOM 777 C C . ASP A 1 100 ? 4.501 -6.352 6.074 1.00 98.94 100 ASP A C 1
ATOM 779 O O . ASP A 1 100 ? 5.690 -6.218 6.358 1.00 98.94 100 ASP A O 1
ATOM 783 N N . ALA A 1 101 ? 3.975 -5.822 4.963 1.00 98.94 101 ALA A N 1
ATOM 784 C CA . ALA A 1 101 ? 4.766 -5.047 4.012 1.00 98.94 101 ALA A CA 1
ATOM 785 C C . ALA A 1 101 ? 5.291 -3.740 4.632 1.00 98.94 101 ALA A C 1
ATOM 787 O O . ALA A 1 101 ? 6.441 -3.365 4.410 1.00 98.94 101 ALA A O 1
ATOM 788 N N . LEU A 1 102 ? 4.464 -3.049 5.430 1.00 98.94 102 LEU A N 1
ATOM 789 C CA . LEU A 1 102 ? 4.865 -1.823 6.128 1.00 98.94 102 LEU A CA 1
ATOM 790 C C . LEU A 1 102 ? 5.949 -2.096 7.175 1.00 98.94 102 LEU A C 1
ATOM 792 O O . LEU A 1 102 ? 6.910 -1.336 7.268 1.00 98.94 102 LEU A O 1
ATOM 796 N N . GLU A 1 103 ? 5.794 -3.159 7.964 1.00 98.88 103 GLU A N 1
ATOM 797 C CA . GLU A 1 103 ? 6.783 -3.562 8.966 1.00 98.88 103 GLU A CA 1
ATOM 798 C C . GLU A 1 103 ? 8.110 -3.952 8.301 1.00 98.88 103 GLU A C 1
ATOM 800 O O . GLU A 1 103 ? 9.155 -3.447 8.701 1.00 98.88 103 GLU A O 1
ATOM 805 N N . ALA A 1 104 ? 8.070 -4.745 7.224 1.00 98.88 104 ALA A N 1
ATOM 806 C CA . ALA A 1 104 ? 9.262 -5.092 6.452 1.00 98.88 104 ALA A CA 1
ATOM 807 C C . ALA A 1 104 ? 9.963 -3.851 5.877 1.00 98.88 104 ALA A C 1
ATOM 809 O O . ALA A 1 104 ? 11.184 -3.739 5.963 1.00 98.88 104 ALA A O 1
ATOM 810 N N . TRP A 1 105 ? 9.202 -2.879 5.362 1.00 98.62 105 TRP A N 1
ATOM 811 C CA . TRP A 1 105 ? 9.770 -1.619 4.883 1.00 98.62 105 TRP A CA 1
ATOM 812 C C . TRP A 1 105 ? 10.429 -0.813 6.014 1.00 98.62 105 TRP A C 1
ATOM 814 O O . TRP A 1 105 ? 11.524 -0.279 5.849 1.00 98.62 105 TRP A O 1
ATOM 824 N N . LEU A 1 106 ? 9.797 -0.738 7.188 1.00 98.62 106 LEU A N 1
ATOM 825 C CA . LEU A 1 106 ? 10.361 -0.065 8.365 1.00 98.62 106 LEU A CA 1
ATOM 826 C C . LEU A 1 106 ? 11.642 -0.726 8.885 1.00 98.62 106 LEU A C 1
ATOM 828 O O . LEU A 1 106 ? 12.453 -0.054 9.530 1.00 98.62 106 LEU A O 1
ATOM 832 N N . ASP A 1 107 ? 11.815 -2.014 8.619 1.00 98.25 107 ASP A N 1
ATOM 833 C CA . ASP A 1 107 ? 12.980 -2.800 9.015 1.00 98.25 107 ASP A CA 1
ATOM 834 C C . ASP A 1 107 ? 14.024 -2.934 7.889 1.00 98.25 107 ASP A C 1
ATOM 836 O O . ASP A 1 107 ? 14.990 -3.680 8.038 1.00 98.25 107 ASP A O 1
ATOM 840 N N . ASP A 1 108 ? 13.865 -2.168 6.801 1.00 97.38 108 ASP A N 1
ATOM 841 C CA . ASP A 1 108 ? 14.761 -2.133 5.632 1.00 97.38 108 ASP A CA 1
ATOM 842 C C . ASP A 1 108 ? 14.868 -3.484 4.884 1.00 97.38 108 ASP A C 1
ATOM 844 O O . ASP A 1 108 ? 15.815 -3.745 4.142 1.00 97.38 108 ASP A O 1
ATOM 848 N N . ASP A 1 109 ? 13.868 -4.360 5.039 1.00 98.62 109 ASP A N 1
ATOM 849 C CA . ASP A 1 109 ? 13.780 -5.659 4.363 1.00 98.62 109 ASP A CA 1
ATOM 850 C C . ASP A 1 109 ? 12.947 -5.542 3.077 1.00 98.62 109 ASP A C 1
ATOM 852 O O . ASP A 1 109 ? 11.746 -5.831 3.029 1.00 98.62 109 ASP A O 1
ATOM 856 N N . SER A 1 110 ? 13.609 -5.089 2.009 1.00 98.06 110 SER A N 1
ATOM 857 C CA . SER A 1 110 ? 12.965 -4.840 0.713 1.00 98.06 110 SER A CA 1
ATOM 858 C C . SER A 1 110 ? 12.387 -6.103 0.062 1.00 98.06 110 SER A C 1
ATOM 860 O O . SER A 1 110 ? 11.352 -6.025 -0.599 1.00 98.06 110 SER A O 1
ATOM 862 N N . GLU A 1 111 ? 13.007 -7.270 0.260 1.00 98.50 111 GLU A N 1
ATOM 863 C CA . GLU A 1 111 ? 12.516 -8.523 -0.327 1.00 98.50 111 GLU A CA 1
ATOM 864 C C . GLU A 1 111 ? 11.217 -8.974 0.345 1.00 98.50 111 GLU A C 1
ATOM 866 O O . GLU A 1 111 ? 10.256 -9.317 -0.346 1.00 98.50 111 GLU A O 1
ATOM 871 N N . ARG A 1 112 ? 11.130 -8.919 1.684 1.00 98.75 112 ARG A N 1
ATOM 872 C CA . ARG A 1 112 ? 9.873 -9.233 2.386 1.00 98.75 112 ARG A CA 1
ATOM 873 C C . ARG A 1 112 ? 8.780 -8.215 2.105 1.00 98.75 112 ARG A C 1
ATOM 875 O O . ARG A 1 112 ? 7.619 -8.604 1.985 1.00 98.75 112 ARG A O 1
ATOM 882 N N . MET A 1 113 ? 9.148 -6.940 1.997 1.00 98.81 113 MET A N 1
ATOM 883 C CA . MET A 1 113 ? 8.231 -5.862 1.638 1.00 98.81 113 MET A CA 1
ATOM 884 C C . MET A 1 113 ? 7.595 -6.118 0.265 1.00 98.81 113 MET A C 1
ATOM 886 O O . MET A 1 113 ? 6.370 -6.135 0.154 1.00 98.81 113 MET A O 1
ATOM 890 N N . LEU A 1 114 ? 8.410 -6.358 -0.769 1.00 98.81 114 LEU A N 1
ATOM 891 C CA . LEU A 1 114 ? 7.914 -6.639 -2.118 1.00 98.81 114 LEU A CA 1
ATOM 892 C C . LEU A 1 114 ? 7.089 -7.926 -2.151 1.00 98.81 114 LEU A C 1
ATOM 894 O O . LEU A 1 114 ? 5.971 -7.909 -2.658 1.00 98.81 114 LEU A O 1
ATOM 898 N N . ALA A 1 115 ? 7.582 -9.013 -1.548 1.00 98.81 115 ALA A N 1
ATOM 899 C CA . ALA A 1 115 ? 6.854 -10.279 -1.491 1.00 98.81 115 ALA A CA 1
ATOM 900 C C . ALA A 1 115 ? 5.458 -10.124 -0.864 1.00 98.81 115 ALA A C 1
ATOM 902 O O . ALA A 1 115 ? 4.514 -10.779 -1.289 1.00 98.81 115 ALA A O 1
ATOM 903 N N . ALA A 1 116 ? 5.300 -9.232 0.117 1.00 98.88 116 ALA A N 1
ATOM 904 C CA . ALA A 1 116 ? 4.014 -8.979 0.752 1.00 98.88 116 ALA A CA 1
ATOM 905 C C . ALA A 1 116 ? 2.985 -8.321 -0.162 1.00 98.88 116 ALA A C 1
ATOM 907 O O . ALA A 1 116 ? 1.839 -8.770 -0.211 1.00 98.88 116 ALA A O 1
ATOM 908 N N . TRP A 1 117 ? 3.381 -7.298 -0.915 1.00 98.88 117 TRP A N 1
ATOM 909 C CA . TRP A 1 11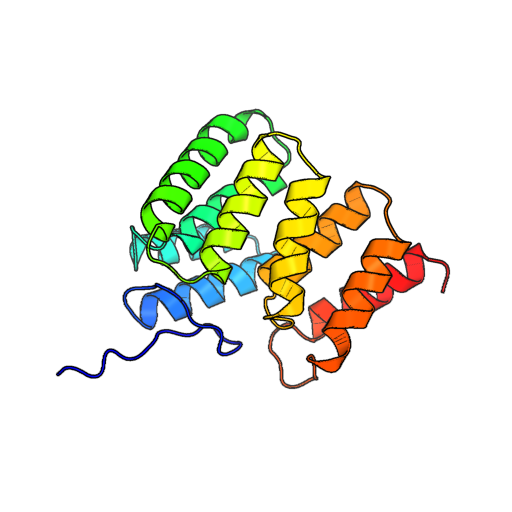7 ? 2.485 -6.718 -1.912 1.00 98.88 117 TRP A CA 1
ATOM 910 C C . TRP A 1 117 ? 2.235 -7.672 -3.079 1.00 98.88 117 TRP A C 1
ATOM 912 O O . TRP A 1 117 ? 1.108 -7.755 -3.556 1.00 98.88 117 TRP A O 1
ATOM 922 N N . GLU A 1 118 ? 3.239 -8.437 -3.502 1.00 98.75 118 GLU A N 1
ATOM 923 C CA . GLU A 1 118 ? 3.082 -9.416 -4.577 1.00 98.75 118 GLU A CA 1
ATOM 924 C C . GLU A 1 118 ? 2.123 -10.552 -4.198 1.00 98.75 118 GLU A C 1
ATOM 926 O O . GLU A 1 118 ? 1.272 -10.907 -5.012 1.00 98.75 118 GLU A O 1
ATOM 931 N N . ASP A 1 119 ? 2.181 -11.058 -2.961 1.00 98.75 119 ASP A N 1
ATOM 932 C CA . ASP A 1 119 ? 1.211 -12.034 -2.447 1.00 98.75 119 ASP A CA 1
ATOM 933 C C . ASP A 1 119 ? -0.218 -11.476 -2.527 1.00 98.75 119 ASP A C 1
ATOM 935 O O . ASP A 1 119 ? -1.128 -12.160 -2.997 1.00 98.75 119 ASP A O 1
ATOM 939 N N . ILE A 1 120 ? -0.423 -10.213 -2.125 1.00 98.88 120 ILE A N 1
ATOM 940 C CA . ILE A 1 120 ? -1.732 -9.553 -2.248 1.00 98.88 120 ILE A CA 1
ATOM 941 C C . ILE A 1 120 ? -2.182 -9.530 -3.708 1.00 98.88 120 ILE A C 1
ATOM 943 O O . ILE A 1 120 ? -3.332 -9.849 -3.989 1.00 98.88 120 ILE A O 1
ATOM 947 N N . LEU A 1 121 ? -1.300 -9.166 -4.639 1.00 98.81 121 LEU A N 1
ATOM 948 C CA . LEU A 1 121 ? -1.645 -9.019 -6.054 1.00 98.81 121 LEU A CA 1
ATOM 949 C C . LEU A 1 121 ? -1.936 -10.347 -6.760 1.00 98.81 121 LEU A C 1
ATOM 951 O O . LEU A 1 121 ? -2.625 -10.340 -7.781 1.00 98.81 121 LEU A O 1
ATOM 955 N N . VAL A 1 122 ? -1.457 -11.475 -6.228 1.00 98.38 122 VAL A N 1
ATOM 956 C CA . VAL A 1 122 ? -1.828 -12.811 -6.718 1.00 98.38 122 VAL A CA 1
ATOM 957 C C . VAL A 1 122 ? -3.313 -13.093 -6.465 1.00 98.38 122 VAL A C 1
ATOM 959 O O . VAL A 1 122 ? -4.019 -13.485 -7.395 1.00 98.38 122 VAL A O 1
ATOM 962 N N . ASP A 1 123 ? -3.803 -12.846 -5.249 1.00 98.06 123 ASP A N 1
ATOM 963 C CA . ASP A 1 123 ? -5.191 -13.157 -4.861 1.00 98.06 123 ASP A CA 1
ATOM 964 C C . ASP A 1 123 ? -6.169 -11.992 -5.106 1.00 98.06 123 ASP A C 1
ATOM 966 O O . ASP A 1 123 ? -7.379 -12.179 -5.279 1.00 98.06 123 ASP A O 1
ATOM 970 N N . HIS A 1 124 ? -5.649 -10.768 -5.131 1.00 98.56 124 HIS A N 1
ATOM 971 C CA . HIS A 1 124 ? -6.392 -9.518 -5.248 1.00 98.56 124 HIS A CA 1
ATOM 972 C C . HIS A 1 124 ? -5.734 -8.596 -6.288 1.00 98.56 124 HIS A C 1
ATOM 974 O O . HIS A 1 124 ? -5.241 -7.522 -5.943 1.00 98.56 124 HIS A O 1
ATOM 980 N N . PRO A 1 125 ? -5.763 -8.951 -7.587 1.00 98.50 125 PRO A N 1
ATOM 981 C CA . PRO A 1 125 ? -5.080 -8.188 -8.640 1.00 98.50 125 PRO A CA 1
ATOM 982 C C . PRO A 1 125 ? -5.623 -6.761 -8.834 1.00 98.50 125 PRO A C 1
ATOM 984 O O . PRO A 1 125 ? -4.996 -5.949 -9.513 1.00 98.50 125 PRO A O 1
ATOM 987 N N . LEU A 1 126 ? -6.786 -6.448 -8.249 1.00 98.50 126 LEU A N 1
ATOM 988 C CA . LEU A 1 126 ? -7.389 -5.113 -8.238 1.00 98.50 126 LEU A CA 1
ATOM 989 C C . LEU A 1 126 ? -7.013 -4.275 -7.002 1.00 98.50 126 LEU A C 1
ATOM 991 O O . LEU A 1 126 ? -7.484 -3.146 -6.887 1.00 98.50 126 LEU A O 1
ATOM 995 N N . ASP A 1 127 ? -6.181 -4.780 -6.080 1.00 98.69 127 ASP A N 1
ATOM 996 C CA . ASP A 1 127 ? -5.727 -3.995 -4.926 1.00 98.69 127 ASP A CA 1
ATOM 997 C C . ASP A 1 127 ? -4.781 -2.874 -5.380 1.00 98.69 127 ASP A C 1
ATOM 999 O O . ASP A 1 127 ? -3.580 -3.053 -5.603 1.00 98.69 127 ASP A O 1
ATOM 1003 N N . LEU A 1 128 ? -5.358 -1.685 -5.550 1.00 97.62 128 LEU A N 1
ATOM 1004 C CA . LEU A 1 128 ? -4.673 -0.544 -6.143 1.00 97.62 128 LEU A CA 1
ATOM 1005 C C . LEU A 1 128 ? -3.555 0.015 -5.247 1.00 97.62 128 LEU A C 1
ATOM 1007 O O . LEU A 1 128 ? -2.604 0.609 -5.758 1.00 97.62 128 LEU A O 1
ATOM 1011 N N . VAL A 1 129 ? -3.649 -0.180 -3.927 1.00 98.50 129 VAL A N 1
ATOM 1012 C CA . VAL A 1 129 ? -2.613 0.246 -2.976 1.00 98.50 129 VAL A CA 1
ATOM 1013 C C . VAL A 1 129 ? -1.392 -0.657 -3.111 1.00 98.50 129 VAL A C 1
ATOM 1015 O O . VAL A 1 129 ? -0.293 -0.140 -3.320 1.00 98.50 129 VAL A O 1
ATOM 1018 N N . ALA A 1 130 ? -1.583 -1.982 -3.069 1.00 98.81 130 ALA A N 1
ATOM 1019 C CA . ALA A 1 130 ? -0.499 -2.950 -3.231 1.00 98.81 130 ALA A CA 1
ATOM 1020 C C . ALA A 1 130 ? 0.180 -2.781 -4.595 1.00 98.81 130 ALA A C 1
ATOM 1022 O O . ALA A 1 130 ? 1.402 -2.666 -4.661 1.00 98.81 130 ALA A O 1
ATOM 1023 N N . PHE A 1 131 ? -0.611 -2.647 -5.667 1.00 98.62 131 PHE A N 1
ATOM 1024 C CA . PHE A 1 131 ? -0.098 -2.418 -7.019 1.00 98.62 131 PHE A CA 1
ATOM 1025 C C . PHE A 1 131 ? 0.779 -1.169 -7.085 1.00 98.62 131 PHE A C 1
ATOM 1027 O O . PHE A 1 131 ? 1.907 -1.210 -7.581 1.00 98.62 131 PHE A O 1
ATOM 1034 N N . ARG A 1 132 ? 0.273 -0.034 -6.583 1.00 98.19 132 ARG A N 1
ATOM 1035 C CA . ARG A 1 132 ? 0.984 1.238 -6.715 1.00 98.19 132 ARG A CA 1
ATOM 1036 C C . ARG A 1 132 ? 2.281 1.247 -5.911 1.00 98.19 132 ARG A C 1
ATOM 1038 O O . ARG A 1 132 ? 3.266 1.794 -6.415 1.00 98.19 132 ARG A O 1
ATOM 1045 N N . LEU A 1 133 ? 2.269 0.664 -4.710 1.00 98.62 133 LEU A N 1
ATOM 1046 C CA . LEU A 1 133 ? 3.436 0.560 -3.837 1.00 98.62 133 LEU A CA 1
ATOM 1047 C C . LEU A 1 133 ? 4.482 -0.400 -4.404 1.00 98.62 133 LEU A C 1
ATOM 1049 O O . LEU A 1 133 ? 5.632 0.008 -4.536 1.00 98.62 133 LEU A O 1
ATOM 1053 N N . ALA A 1 134 ? 4.092 -1.607 -4.829 1.00 98.69 134 ALA A N 1
ATOM 1054 C CA . ALA A 1 134 ? 5.005 -2.558 -5.465 1.00 98.69 134 ALA A CA 1
ATOM 1055 C C . ALA A 1 134 ? 5.674 -1.944 -6.701 1.00 98.69 134 ALA A C 1
ATOM 1057 O O . ALA A 1 134 ? 6.899 -1.904 -6.790 1.00 98.69 134 ALA A O 1
ATOM 1058 N N . HIS A 1 135 ? 4.883 -1.358 -7.606 1.00 98.56 135 HIS A N 1
ATOM 1059 C CA . HIS A 1 135 ? 5.406 -0.693 -8.799 1.00 98.56 135 HIS A CA 1
ATOM 1060 C C . HIS A 1 135 ? 6.384 0.441 -8.458 1.00 98.56 135 HIS A C 1
ATOM 1062 O O . HIS A 1 135 ? 7.416 0.590 -9.109 1.00 98.56 135 HIS A O 1
ATOM 1068 N N . LEU A 1 136 ? 6.058 1.298 -7.484 1.00 97.62 136 LEU A N 1
ATOM 1069 C CA . LEU A 1 136 ? 6.949 2.395 -7.093 1.00 97.62 136 LEU A CA 1
ATOM 1070 C C . LEU A 1 136 ? 8.257 1.865 -6.494 1.00 97.62 136 LEU A C 1
ATOM 1072 O O . LEU A 1 136 ? 9.329 2.363 -6.828 1.00 97.62 136 LEU A O 1
ATOM 1076 N N . SER A 1 137 ? 8.165 0.847 -5.643 1.00 98.31 137 SER A N 1
ATOM 1077 C CA . SER A 1 137 ? 9.320 0.260 -4.973 1.00 98.31 137 SER A CA 1
ATOM 1078 C C . SER A 1 137 ? 10.231 -0.493 -5.938 1.00 98.31 137 SER A C 1
ATOM 1080 O O . SER A 1 137 ? 11.445 -0.343 -5.840 1.00 98.31 137 SER A O 1
ATOM 1082 N N . TYR A 1 138 ? 9.693 -1.228 -6.919 1.00 98.69 138 TYR A N 1
ATOM 1083 C CA . TYR A 1 138 ? 10.526 -1.835 -7.963 1.00 98.69 138 TYR A CA 1
ATOM 1084 C C . TYR A 1 138 ? 11.318 -0.789 -8.748 1.00 98.69 138 TYR A C 1
ATOM 1086 O O . TYR A 1 138 ? 12.510 -0.986 -8.983 1.00 98.69 138 TYR A O 1
ATOM 1094 N N . PHE A 1 139 ? 10.690 0.338 -9.096 1.00 97.94 139 PHE A N 1
ATOM 1095 C CA . PHE A 1 139 ? 11.386 1.446 -9.745 1.00 97.94 139 PHE A CA 1
ATOM 1096 C C . PHE A 1 139 ? 12.513 2.006 -8.863 1.00 97.94 139 PHE A C 1
ATOM 1098 O O . PHE A 1 139 ? 13.650 2.111 -9.314 1.00 97.94 139 PHE A O 1
ATOM 1105 N N . TRP A 1 140 ? 12.242 2.296 -7.585 1.00 96.81 140 TRP A N 1
ATOM 1106 C CA . TRP A 1 140 ? 13.269 2.781 -6.651 1.00 96.81 140 TRP A CA 1
ATOM 1107 C C . TRP A 1 140 ? 14.438 1.812 -6.457 1.00 96.81 140 TRP A C 1
ATOM 1109 O O . TRP A 1 140 ? 15.564 2.253 -6.232 1.00 96.81 140 TRP A O 1
ATOM 1119 N N . LEU A 1 141 ? 14.183 0.510 -6.568 1.00 97.69 141 LEU A N 1
ATOM 1120 C CA . LEU A 1 141 ? 15.190 -0.543 -6.448 1.00 97.69 141 LEU A CA 1
ATOM 1121 C C . LEU A 1 141 ? 15.882 -0.879 -7.782 1.00 97.69 141 LEU A C 1
ATOM 1123 O O . LEU A 1 141 ? 16.745 -1.754 -7.807 1.00 97.69 141 LEU A O 1
ATOM 1127 N N . GLY A 1 142 ? 15.524 -0.215 -8.888 1.00 97.94 142 GLY A N 1
ATOM 1128 C CA . GLY A 1 142 ? 16.104 -0.465 -10.212 1.00 97.94 142 GLY A CA 1
ATOM 1129 C C . GLY A 1 142 ? 15.727 -1.824 -10.817 1.00 97.94 142 GLY A C 1
ATOM 1130 O O . GLY A 1 142 ? 16.479 -2.378 -11.616 1.00 97.94 142 GLY A O 1
ATOM 1131 N N . ARG A 1 143 ? 14.579 -2.387 -10.427 1.00 98.38 143 ARG A N 1
ATOM 1132 C CA . ARG A 1 143 ? 14.105 -3.723 -10.826 1.00 98.38 143 ARG A CA 1
ATOM 1133 C C . ARG A 1 143 ? 13.042 -3.630 -11.932 1.00 98.38 143 ARG A C 1
ATOM 1135 O O . ARG A 1 143 ? 11.900 -4.038 -11.736 1.00 98.38 143 ARG A O 1
ATOM 1142 N N . ALA A 1 144 ? 13.408 -3.067 -13.086 1.00 98.06 144 ALA A N 1
ATOM 1143 C CA . ALA A 1 144 ? 12.479 -2.805 -14.196 1.00 98.06 144 ALA A CA 1
ATOM 1144 C C . ALA A 1 144 ? 11.769 -4.074 -14.715 1.00 98.06 144 ALA A C 1
ATOM 1146 O O . ALA A 1 144 ? 10.546 -4.087 -14.846 1.00 98.06 144 ALA A O 1
ATOM 1147 N N . GLU A 1 145 ? 12.509 -5.170 -14.909 1.00 98.38 145 GLU A N 1
ATOM 1148 C CA . GLU A 1 145 ? 11.944 -6.451 -15.366 1.00 98.38 145 GLU A CA 1
ATOM 1149 C C . GLU A 1 145 ? 10.905 -7.022 -14.390 1.00 98.38 145 GLU A C 1
ATOM 1151 O 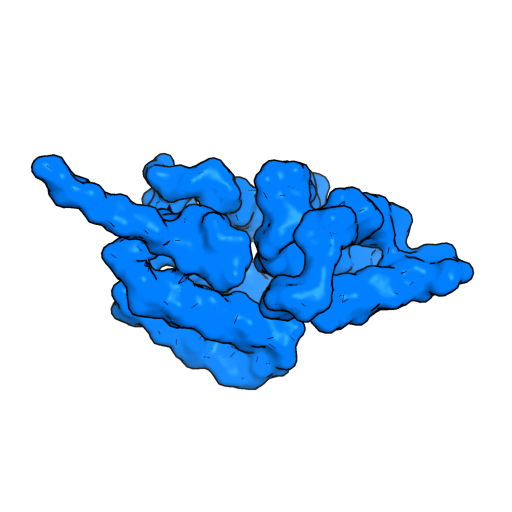O . GLU A 1 145 ? 9.851 -7.514 -14.802 1.00 98.38 145 GLU A O 1
ATOM 1156 N N . ASP A 1 146 ? 11.160 -6.917 -13.083 1.00 98.44 146 ASP A N 1
ATOM 1157 C CA . ASP A 1 146 ? 10.217 -7.378 -12.061 1.00 98.44 146 ASP A CA 1
ATOM 1158 C C . ASP A 1 146 ? 8.982 -6.470 -11.994 1.00 98.44 146 ASP A C 1
ATOM 1160 O O . ASP A 1 146 ? 7.860 -6.966 -11.882 1.00 98.44 146 ASP A O 1
ATOM 1164 N N . MET A 1 147 ? 9.168 -5.151 -12.143 1.00 98.56 147 MET A N 1
ATOM 1165 C CA . MET A 1 147 ? 8.074 -4.181 -12.243 1.00 98.56 147 MET A CA 1
ATOM 1166 C C . MET A 1 147 ? 7.134 -4.524 -13.403 1.00 98.56 147 MET A C 1
ATOM 1168 O O . MET A 1 147 ? 5.918 -4.614 -13.212 1.00 98.56 147 MET A O 1
ATOM 1172 N N . LYS A 1 148 ? 7.695 -4.755 -14.597 1.00 98.50 148 LYS A N 1
ATOM 1173 C CA . LYS A 1 148 ? 6.941 -5.150 -15.790 1.00 98.50 148 LYS A CA 1
ATOM 1174 C C . LYS A 1 148 ? 6.276 -6.513 -15.605 1.00 98.50 148 LYS A C 1
ATOM 1176 O O . LYS A 1 148 ? 5.100 -6.658 -15.924 1.00 98.50 148 LYS A O 1
ATOM 1181 N N . THR A 1 149 ? 6.979 -7.490 -15.034 1.00 98.38 149 THR A N 1
ATOM 1182 C CA . THR A 1 149 ? 6.444 -8.840 -14.790 1.00 98.38 149 THR A CA 1
ATOM 1183 C C . THR A 1 149 ? 5.267 -8.832 -13.812 1.00 98.38 149 THR A C 1
ATOM 1185 O O . THR A 1 149 ? 4.252 -9.487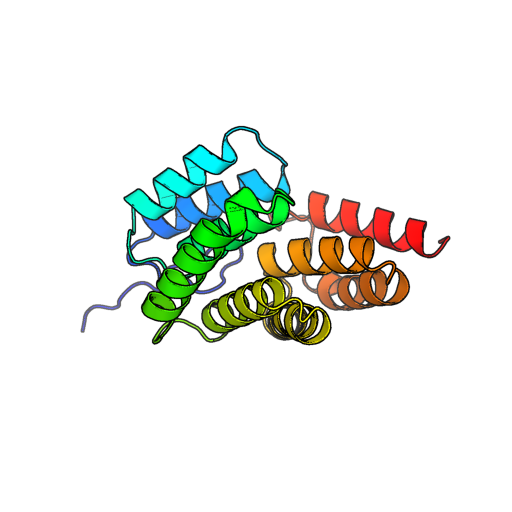 -14.061 1.00 98.38 149 THR A O 1
ATOM 1188 N N . SER A 1 150 ? 5.371 -8.091 -12.704 1.00 98.31 150 SER A N 1
ATOM 1189 C CA . SER A 1 150 ? 4.265 -7.899 -11.754 1.00 98.31 150 SER A CA 1
ATOM 1190 C C . SER A 1 150 ? 3.063 -7.245 -12.436 1.00 98.31 150 SER A C 1
ATOM 1192 O O . SER A 1 150 ? 1.934 -7.736 -12.341 1.00 98.31 150 SER A O 1
ATOM 1194 N N . LEU A 1 151 ? 3.317 -6.203 -13.231 1.00 97.75 151 LEU A N 1
ATOM 1195 C CA . LEU A 1 151 ? 2.285 -5.513 -13.989 1.00 97.75 151 LEU A CA 1
ATOM 1196 C C . LEU A 1 151 ? 1.579 -6.434 -14.995 1.00 97.75 151 LEU A C 1
ATOM 1198 O O . LEU A 1 151 ? 0.352 -6.534 -14.974 1.00 97.75 151 LEU A O 1
ATOM 1202 N N . ASP A 1 152 ? 2.328 -7.140 -15.842 1.00 97.69 152 ASP A N 1
ATOM 1203 C CA . ASP A 1 152 ? 1.778 -8.043 -16.858 1.00 97.69 152 ASP A CA 1
ATOM 1204 C C . ASP A 1 152 ? 0.896 -9.140 -16.227 1.00 97.69 152 ASP A C 1
ATOM 1206 O O . ASP A 1 152 ? -0.095 -9.556 -16.834 1.00 97.69 152 ASP A O 1
ATOM 1210 N N . ARG A 1 153 ? 1.187 -9.551 -14.983 1.00 98.12 153 ARG A N 1
ATOM 1211 C CA . ARG A 1 153 ? 0.387 -10.525 -14.225 1.00 98.12 153 ARG A CA 1
ATOM 1212 C C . ARG A 1 153 ? -0.982 -9.992 -13.810 1.00 98.12 153 ARG A C 1
ATOM 1214 O O . ARG A 1 153 ? -1.961 -10.730 -13.891 1.00 98.12 153 ARG A O 1
ATOM 1221 N N . VAL A 1 154 ? -1.068 -8.739 -13.358 1.00 97.94 154 VAL A N 1
ATOM 1222 C CA . VAL A 1 154 ? -2.332 -8.166 -12.855 1.00 97.94 154 VAL A CA 1
ATOM 1223 C C . VAL A 1 154 ? -3.200 -7.588 -13.968 1.00 97.94 154 VAL A C 1
ATOM 1225 O O . VAL A 1 154 ? -4.426 -7.581 -13.846 1.00 97.94 154 VAL A O 1
ATOM 1228 N N . MET A 1 155 ? -2.598 -7.141 -15.076 1.00 97.44 155 MET A N 1
ATOM 1229 C CA . MET A 1 155 ? -3.298 -6.475 -16.182 1.00 97.44 155 MET A CA 1
ATOM 1230 C C . MET A 1 155 ? -4.558 -7.195 -16.697 1.00 97.44 155 MET A C 1
ATOM 1232 O O . MET A 1 155 ? -5.531 -6.494 -16.976 1.00 97.44 155 MET A O 1
ATOM 1236 N N . PRO A 1 156 ? -4.617 -8.539 -16.811 1.00 97.94 156 PRO A N 1
ATOM 1237 C CA . PRO A 1 156 ? -5.824 -9.233 -17.266 1.00 97.94 156 PRO A CA 1
ATOM 1238 C C . PRO A 1 156 ? -7.068 -9.013 -16.389 1.00 97.94 156 PRO A C 1
ATOM 1240 O O . PRO A 1 156 ? -8.184 -9.161 -16.884 1.00 97.94 156 PRO A O 1
ATOM 1243 N N . ALA A 1 157 ? -6.902 -8.662 -15.108 1.00 97.94 157 ALA A N 1
ATOM 1244 C CA . ALA A 1 157 ? -8.021 -8.347 -14.217 1.00 97.94 157 ALA A CA 1
ATOM 1245 C C . ALA A 1 157 ? -8.577 -6.930 -14.442 1.00 97.94 157 ALA A C 1
ATOM 1247 O O . ALA A 1 157 ? -9.734 -6.648 -14.125 1.00 97.94 157 ALA A O 1
ATOM 1248 N N . TRP A 1 158 ? -7.765 -6.032 -15.001 1.00 98.12 158 TRP A N 1
ATOM 1249 C CA . TRP A 1 158 ? -8.094 -4.624 -15.170 1.00 98.12 158 TRP A CA 1
ATOM 1250 C C . TRP A 1 158 ? -8.814 -4.358 -16.495 1.00 98.12 158 TRP A C 1
ATOM 1252 O O . TRP A 1 158 ? -8.532 -4.943 -17.536 1.00 98.12 158 TRP A O 1
ATOM 1262 N N . ASN A 1 159 ? -9.754 -3.414 -16.469 1.00 97.50 159 ASN A N 1
ATOM 1263 C CA . ASN A 1 159 ? -10.464 -2.945 -17.659 1.00 97.50 159 ASN A CA 1
ATOM 1264 C C . ASN A 1 159 ? -10.923 -1.492 -17.478 1.00 97.50 159 ASN A C 1
ATOM 1266 O O . ASN A 1 159 ? -10.921 -0.975 -16.361 1.00 97.50 159 ASN A O 1
ATOM 1270 N N . VAL A 1 160 ? -11.372 -0.865 -18.568 1.00 97.38 160 VAL A N 1
ATOM 1271 C CA . VAL A 1 160 ? -11.742 0.562 -18.632 1.00 97.38 160 VAL A CA 1
ATOM 1272 C C . VAL A 1 160 ? -12.846 0.997 -17.659 1.00 97.38 160 VAL A C 1
ATOM 1274 O O . VAL A 1 160 ? -12.931 2.178 -17.337 1.00 97.38 160 VAL A O 1
ATOM 1277 N N . SER A 1 161 ? -13.682 0.075 -17.171 1.00 97.12 161 SER A N 1
ATOM 1278 C CA . SER A 1 161 ? -14.718 0.399 -16.180 1.00 97.12 161 SER A CA 1
ATOM 1279 C C . SER A 1 161 ? -14.181 0.511 -14.751 1.00 97.12 161 SER A C 1
ATOM 1281 O O . SER A 1 161 ? -14.834 1.122 -13.907 1.00 97.12 161 SER A O 1
ATOM 1283 N N . HIS A 1 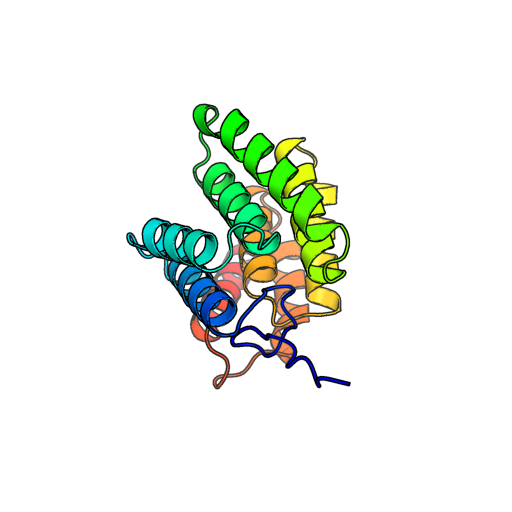162 ? -12.987 -0.022 -14.473 1.00 97.62 162 HIS A N 1
ATOM 1284 C CA . HIS A 1 162 ? -12.391 0.061 -13.146 1.00 97.62 162 HIS A CA 1
ATOM 1285 C C . HIS A 1 162 ? -11.877 1.472 -12.864 1.00 97.62 162 HIS A C 1
ATOM 1287 O O . HIS A 1 162 ? -11.074 2.047 -13.608 1.00 97.62 162 HIS A O 1
ATOM 1293 N N . VAL A 1 163 ? -12.288 2.020 -11.724 1.00 96.56 163 VAL A N 1
ATOM 1294 C CA . VAL A 1 163 ? -11.708 3.256 -11.200 1.00 96.56 163 VAL A CA 1
ATOM 1295 C C . VAL A 1 163 ? -10.207 3.035 -10.974 1.00 96.56 163 VAL A C 1
ATOM 1297 O O . VAL A 1 163 ? -9.808 2.033 -10.394 1.00 96.56 163 VAL A O 1
ATOM 1300 N N . GLY A 1 164 ? -9.365 3.951 -11.458 1.00 95.69 164 GLY A N 1
ATOM 1301 C CA . GLY A 1 164 ? -7.903 3.809 -11.393 1.00 95.69 164 GLY A CA 1
ATOM 1302 C C . GLY A 1 164 ? -7.266 3.123 -12.607 1.00 95.69 164 GLY A C 1
ATOM 1303 O O . GLY A 1 164 ? -6.046 3.174 -12.731 1.00 95.69 164 GLY A O 1
ATOM 1304 N N . TYR A 1 165 ? -8.055 2.595 -13.556 1.00 97.62 165 TYR A N 1
ATOM 1305 C CA . TYR A 1 165 ? -7.530 1.956 -14.774 1.00 97.62 165 TYR A CA 1
ATOM 1306 C C . TYR A 1 165 ? -6.540 2.839 -15.542 1.00 97.62 165 TYR A C 1
ATOM 1308 O O . TYR A 1 165 ? -5.491 2.370 -15.966 1.00 97.62 165 TYR A O 1
ATOM 1316 N N . ALA A 1 166 ? -6.830 4.138 -15.678 1.00 96.31 166 ALA A N 1
ATOM 1317 C CA . ALA A 1 166 ? -5.921 5.073 -16.339 1.00 96.31 166 ALA A CA 1
ATOM 1318 C C . ALA A 1 166 ? -4.550 5.146 -15.643 1.00 96.31 166 ALA A C 1
ATOM 1320 O O . ALA A 1 166 ? -3.531 5.181 -16.323 1.00 96.31 166 ALA A O 1
ATOM 1321 N N . THR A 1 167 ? -4.512 5.106 -14.308 1.00 96.19 167 THR A N 1
ATOM 1322 C CA . THR A 1 167 ? -3.255 5.091 -13.550 1.00 96.19 167 THR A CA 1
ATOM 1323 C C . THR A 1 167 ? -2.490 3.788 -13.765 1.00 96.19 167 THR A C 1
ATOM 1325 O O . THR A 1 167 ? -1.287 3.827 -14.002 1.00 96.19 167 THR A O 1
ATOM 1328 N N . VAL A 1 168 ? -3.180 2.644 -13.746 1.00 97.38 168 VAL A N 1
ATOM 1329 C CA . VAL A 1 168 ? -2.572 1.334 -14.037 1.00 97.38 168 VAL A CA 1
ATOM 1330 C C . VAL A 1 168 ? -2.001 1.303 -15.459 1.00 97.38 168 VAL A C 1
ATOM 1332 O O . VAL A 1 168 ? -0.885 0.835 -15.667 1.00 97.38 168 VAL A O 1
ATOM 1335 N N . MET A 1 169 ? -2.704 1.888 -16.432 1.00 97.94 169 MET A N 1
ATOM 1336 C CA . MET A 1 169 ? -2.204 2.030 -17.802 1.00 97.94 169 MET A CA 1
ATOM 1337 C C . MET A 1 169 ? -0.992 2.959 -17.904 1.00 97.94 169 MET A C 1
ATOM 1339 O O . MET A 1 169 ? -0.070 2.658 -18.654 1.00 97.94 169 MET A O 1
ATOM 1343 N N . SER A 1 170 ? -0.951 4.061 -17.151 1.00 97.06 170 SER A N 1
ATOM 1344 C CA . SER A 1 170 ? 0.243 4.913 -17.087 1.00 97.06 170 SER A CA 1
ATOM 1345 C C . SER A 1 170 ? 1.444 4.157 -16.516 1.00 97.06 170 SER A C 1
ATOM 1347 O O . SER A 1 170 ? 2.528 4.226 -17.086 1.00 97.06 170 SER A O 1
ATOM 1349 N N . CYS A 1 171 ? 1.238 3.391 -15.441 1.00 97.88 171 CYS A N 1
ATOM 1350 C CA . CYS A 1 171 ? 2.237 2.481 -14.885 1.00 97.88 171 CYS A CA 1
ATOM 1351 C C . CYS A 1 171 ? 2.706 1.446 -15.916 1.00 97.88 171 CYS A C 1
ATOM 1353 O O . CYS A 1 171 ? 3.899 1.199 -16.035 1.00 97.88 171 CYS A O 1
ATOM 1355 N N . LYS A 1 172 ? 1.789 0.900 -16.725 1.00 97.75 172 LYS A N 1
ATOM 1356 C CA . LYS A 1 172 ? 2.140 -0.024 -17.807 1.00 97.75 172 LYS A CA 1
ATOM 1357 C C . LYS A 1 172 ? 3.089 0.616 -18.807 1.00 97.75 172 LYS A C 1
ATOM 1359 O O . LYS A 1 172 ? 4.142 0.052 -19.068 1.00 97.75 172 LYS A O 1
ATOM 1364 N N . CYS A 1 173 ? 2.728 1.774 -19.355 1.00 97.81 173 CYS A N 1
ATOM 1365 C CA . CYS A 1 173 ? 3.582 2.453 -20.329 1.00 97.81 173 CYS A CA 1
ATOM 1366 C C . CYS A 1 173 ? 4.967 2.746 -19.743 1.00 97.81 173 CYS A C 1
ATOM 1368 O O . CYS A 1 173 ? 5.967 2.469 -20.390 1.00 97.81 173 CYS A O 1
ATOM 1370 N N . PHE A 1 174 ? 5.011 3.233 -18.501 1.00 98.00 174 PHE A N 1
ATOM 1371 C CA . PHE A 1 174 ? 6.264 3.507 -17.806 1.00 98.00 174 PHE A CA 1
ATOM 1372 C C . PHE A 1 174 ? 7.118 2.244 -17.622 1.00 98.00 174 PHE A C 1
ATOM 1374 O O . PHE A 1 174 ? 8.306 2.262 -17.906 1.00 98.00 174 PHE A O 1
ATOM 1381 N N . ALA A 1 175 ? 6.526 1.127 -17.194 1.00 97.88 175 ALA A N 1
ATOM 1382 C CA . ALA A 1 175 ? 7.275 -0.110 -16.989 1.00 97.88 175 ALA A CA 1
ATOM 1383 C C . ALA A 1 175 ? 7.870 -0.680 -18.286 1.00 97.88 175 ALA A C 1
ATOM 1385 O O . ALA A 1 175 ? 8.958 -1.243 -18.255 1.00 97.88 175 ALA A O 1
ATOM 1386 N N . TYR A 1 176 ? 7.176 -0.520 -19.415 1.00 97.62 176 TYR A N 1
ATOM 1387 C CA . TYR A 1 176 ? 7.695 -0.921 -20.725 1.00 97.62 176 TYR A CA 1
ATOM 1388 C C . TYR A 1 176 ? 8.826 0.013 -21.185 1.00 97.62 176 TYR A C 1
ATOM 1390 O O . TYR A 1 176 ? 9.865 -0.475 -21.620 1.00 97.62 176 TYR A O 1
ATOM 1398 N N . GLU A 1 177 ? 8.687 1.327 -20.974 1.00 97.75 177 GLU A N 1
ATOM 1399 C CA . GLU A 1 177 ? 9.748 2.304 -21.257 1.00 97.75 177 GLU A CA 1
ATOM 1400 C C . GLU A 1 177 ? 11.035 2.002 -20.468 1.00 97.75 177 GLU A C 1
ATOM 1402 O O . GLU A 1 177 ? 12.121 1.996 -21.046 1.00 97.75 177 GLU A O 1
ATOM 1407 N N . GLU A 1 178 ? 10.926 1.665 -19.178 1.00 97.44 178 GLU A N 1
ATOM 1408 C CA . GLU A 1 178 ? 12.075 1.290 -18.334 1.00 97.44 178 GLU A CA 1
ATOM 1409 C C . GLU A 1 178 ? 12.760 -0.017 -18.788 1.00 97.44 178 GLU A C 1
ATOM 1411 O O . GLU A 1 178 ? 13.943 -0.224 -18.513 1.00 97.44 178 GLU A O 1
ATOM 1416 N N . CYS A 1 179 ? 12.042 -0.886 -19.509 1.00 97.19 179 CYS A N 1
ATOM 1417 C CA . CYS A 1 179 ? 12.583 -2.080 -20.169 1.00 97.19 179 CYS A CA 1
ATOM 1418 C C . CYS A 1 179 ? 13.095 -1.803 -21.600 1.00 97.19 179 CYS A C 1
ATOM 1420 O O . CYS A 1 179 ? 13.674 -2.692 -22.225 1.00 97.19 179 CYS A O 1
ATOM 1422 N N . GLY A 1 180 ? 12.922 -0.584 -22.123 1.00 95.06 180 GLY A N 1
ATOM 1423 C CA . GLY A 1 180 ? 13.315 -0.207 -23.483 1.00 95.06 180 GLY A CA 1
ATOM 1424 C C . GLY A 1 180 ? 12.364 -0.694 -24.584 1.00 95.06 180 GLY A C 1
ATOM 1425 O O . GLY A 1 180 ? 12.812 -0.870 -25.721 1.00 95.06 180 GLY A O 1
ATOM 1426 N N . GLU A 1 181 ? 11.088 -0.921 -24.253 1.00 90.12 181 GLU A N 1
ATOM 1427 C CA . GLU A 1 181 ? 10.023 -1.390 -25.160 1.00 90.12 181 GLU A CA 1
ATOM 1428 C C . GLU A 1 181 ? 9.049 -0.285 -25.602 1.00 90.12 181 GLU A C 1
ATOM 1430 O O . GLU A 1 181 ? 8.697 0.594 -24.782 1.00 90.12 181 GLU A O 1
#

Foldseek 3Di:
DPPQPFAAALLRHGFPFPDVQLRVLVNVLLLCVLVVHPCSVVSLVSSCVRPVQRLLSLLVVLVVLVVVVDPVSLVVSVVSLVSSCVSCVVIDPLSNLSSQLSVCVSVVNLVSNLVSLLVSCVVPLPPSVSLVVNLVSCVVVLNLVVSQVSLVNSVVVDDPVRDCSVSSVVSNVVSVVSVVD